Protein AF-A0A7J8M244-F1 (afdb_monomer)

pLDDT: mean 75.51, std 12.69, range [42.19, 90.25]

Structure (mmCIF, N/CA/C/O backbone):
data_AF-A0A7J8M244-F1
#
_entry.id   AF-A0A7J8M244-F1
#
loop_
_atom_site.group_PDB
_atom_site.id
_atom_site.type_symbol
_atom_site.label_atom_id
_atom_site.label_alt_id
_atom_site.label_comp_id
_atom_site.label_asym_id
_atom_site.label_entity_id
_atom_site.label_seq_id
_atom_site.pdbx_PDB_ins_code
_atom_site.Cartn_x
_atom_site.Cartn_y
_atom_site.Cartn_z
_atom_site.occupancy
_atom_site.B_iso_or_equiv
_atom_site.auth_seq_id
_atom_site.auth_comp_id
_atom_site.auth_asym_id
_atom_site.auth_atom_id
_atom_site.pdbx_PDB_model_num
ATOM 1 N N . MET A 1 1 ? 13.212 -5.262 -10.976 1.00 61.09 1 MET A N 1
ATOM 2 C CA . MET A 1 1 ? 12.251 -5.538 -12.062 1.00 61.09 1 MET A CA 1
ATOM 3 C C . MET A 1 1 ? 12.423 -6.961 -12.534 1.00 61.09 1 MET A C 1
ATOM 5 O O . MET A 1 1 ? 13.447 -7.561 -12.226 1.00 61.09 1 MET A O 1
ATOM 9 N N . LEU A 1 2 ? 11.424 -7.501 -13.237 1.00 69.06 2 LEU A N 1
ATOM 10 C CA . LEU A 1 2 ? 11.567 -8.793 -13.905 1.00 69.06 2 LEU A CA 1
ATOM 11 C C . LEU A 1 2 ? 12.737 -8.705 -14.902 1.00 69.06 2 LEU A C 1
ATOM 13 O O . LEU A 1 2 ? 12.791 -7.725 -15.641 1.00 69.06 2 LEU A O 1
ATOM 17 N N . PRO A 1 3 ? 13.665 -9.673 -14.912 1.00 75.88 3 PRO A N 1
ATOM 18 C CA . PRO A 1 3 ? 14.861 -9.639 -15.754 1.00 75.88 3 PRO A CA 1
ATOM 19 C C . PRO A 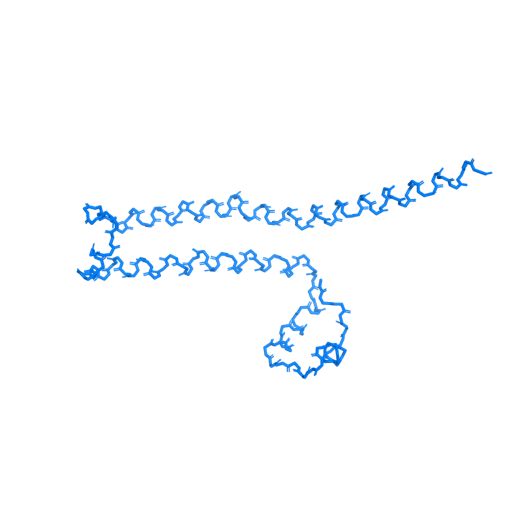1 3 ? 14.599 -10.096 -17.197 1.00 75.88 3 PRO A C 1
ATOM 21 O O . PRO A 1 3 ? 15.546 -10.410 -17.904 1.00 75.88 3 PRO A O 1
ATOM 24 N N . PHE A 1 4 ? 13.333 -10.193 -17.604 1.00 80.56 4 PHE A N 1
ATOM 25 C CA . PHE A 1 4 ? 12.928 -10.781 -18.877 1.00 80.56 4 PHE A CA 1
ATOM 26 C C . PHE A 1 4 ? 12.449 -9.686 -19.822 1.00 80.56 4 PHE A C 1
ATOM 28 O O . PHE A 1 4 ? 11.633 -8.847 -19.426 1.00 80.56 4 PHE A O 1
ATOM 35 N N . ASP A 1 5 ? 12.893 -9.745 -21.073 1.00 76.12 5 ASP A N 1
ATOM 36 C CA . ASP A 1 5 ? 12.500 -8.776 -22.102 1.00 76.12 5 ASP A CA 1
ATOM 37 C C . ASP A 1 5 ? 11.217 -9.206 -22.826 1.00 76.12 5 ASP A C 1
ATOM 39 O O . ASP A 1 5 ? 10.453 -8.373 -23.325 1.00 76.12 5 ASP A O 1
ATOM 43 N N . THR A 1 6 ? 10.938 -10.513 -22.855 1.00 84.88 6 THR A N 1
ATOM 44 C CA . THR A 1 6 ? 9.788 -11.079 -23.568 1.00 84.88 6 THR A CA 1
ATOM 45 C C . THR A 1 6 ? 8.915 -11.965 -22.681 1.00 84.88 6 THR A C 1
ATOM 47 O O . THR A 1 6 ? 9.350 -12.564 -21.698 1.00 84.88 6 THR A O 1
ATOM 50 N N . ILE A 1 7 ? 7.640 -12.065 -23.061 1.00 84.31 7 ILE A N 1
ATOM 51 C CA . ILE A 1 7 ? 6.658 -12.956 -22.421 1.00 84.31 7 ILE A CA 1
ATOM 52 C C . ILE A 1 7 ? 7.069 -14.424 -22.614 1.00 84.31 7 ILE A C 1
ATOM 54 O O . ILE A 1 7 ? 6.837 -15.246 -21.734 1.00 84.31 7 ILE A O 1
ATOM 58 N N . GLU A 1 8 ? 7.692 -14.748 -23.747 1.00 85.62 8 GLU A N 1
ATOM 59 C CA . GLU A 1 8 ? 8.150 -16.095 -24.103 1.00 85.62 8 GLU A CA 1
ATOM 60 C C . GLU A 1 8 ? 9.294 -16.556 -23.199 1.00 85.62 8 GLU A C 1
ATOM 62 O O . GLU A 1 8 ? 9.263 -17.670 -22.680 1.00 85.62 8 GLU A O 1
ATOM 67 N N . GLU A 1 9 ? 10.263 -15.678 -22.940 1.00 84.19 9 GLU A N 1
ATOM 68 C CA . GLU A 1 9 ? 11.351 -15.931 -21.998 1.00 84.19 9 GLU A CA 1
ATOM 69 C C . GLU A 1 9 ? 10.813 -16.132 -20.574 1.00 84.19 9 GLU A C 1
ATOM 71 O O . GLU A 1 9 ? 11.161 -17.105 -19.904 1.00 84.19 9 GLU A O 1
ATOM 76 N N . ALA A 1 10 ? 9.880 -15.276 -20.145 1.00 85.12 10 ALA A N 1
ATOM 77 C CA . ALA A 1 10 ? 9.228 -15.406 -18.845 1.00 85.12 10 ALA A CA 1
ATOM 78 C C . ALA A 1 10 ? 8.413 -16.712 -18.724 1.00 85.12 10 ALA A C 1
ATOM 80 O O . ALA A 1 10 ? 8.442 -17.365 -17.680 1.00 85.12 10 ALA A O 1
ATOM 81 N N . ALA A 1 11 ? 7.707 -17.124 -19.783 1.00 86.75 11 ALA A N 1
ATOM 82 C CA . ALA A 1 11 ? 6.951 -18.378 -19.820 1.00 86.75 11 ALA A CA 1
ATOM 83 C C . ALA A 1 11 ? 7.876 -19.604 -19.797 1.00 86.75 11 ALA A C 1
ATOM 85 O O . ALA A 1 11 ? 7.609 -20.575 -19.087 1.00 86.75 11 ALA A O 1
ATOM 86 N N . THR A 1 12 ? 8.990 -19.532 -20.528 1.00 87.62 12 THR A N 1
ATOM 87 C CA . THR A 1 12 ? 10.019 -20.579 -20.564 1.00 87.62 12 THR A CA 1
ATOM 88 C C . THR A 1 12 ? 10.662 -20.745 -19.191 1.00 87.62 12 THR A C 1
ATOM 90 O O . THR A 1 12 ? 10.788 -21.867 -18.706 1.00 87.62 12 THR A O 1
ATOM 93 N N . PHE A 1 13 ? 10.985 -19.637 -18.517 1.00 86.62 13 PHE A N 1
ATOM 94 C CA . PHE A 1 13 ? 11.520 -19.654 -17.156 1.00 86.62 13 PHE A CA 1
ATOM 95 C C . PHE A 1 13 ? 10.527 -20.226 -16.135 1.00 86.62 13 PHE A C 1
ATOM 97 O O . PHE A 1 13 ? 10.912 -20.993 -15.257 1.00 86.62 13 PHE A O 1
ATOM 104 N N . MET A 1 14 ? 9.238 -19.888 -16.248 1.00 84.75 14 MET A N 1
ATOM 105 C CA . MET A 1 14 ? 8.209 -20.422 -15.349 1.00 84.75 14 MET A CA 1
ATOM 106 C C . MET A 1 14 ? 7.803 -21.873 -15.655 1.00 84.75 14 MET A C 1
ATOM 108 O O . MET A 1 14 ? 7.048 -22.458 -14.878 1.00 84.75 14 MET A O 1
ATOM 112 N N . GLY A 1 15 ? 8.251 -22.454 -16.775 1.00 89.06 15 GLY A N 1
ATOM 113 C CA . GLY A 1 15 ? 7.860 -23.801 -17.213 1.00 89.06 15 GLY A CA 1
ATOM 114 C C . GLY A 1 15 ? 6.367 -23.943 -17.539 1.00 89.06 15 GLY A C 1
ATOM 115 O O . GLY A 1 15 ? 5.856 -25.056 -17.650 1.00 89.06 15 GLY A O 1
ATOM 116 N N . ARG A 1 16 ? 5.648 -22.820 -17.663 1.00 88.75 16 ARG A N 1
ATOM 117 C CA . ARG A 1 16 ? 4.215 -22.752 -17.970 1.00 88.75 16 ARG A CA 1
ATOM 118 C C . ARG A 1 16 ? 3.883 -21.456 -18.699 1.00 88.75 16 ARG A C 1
ATOM 120 O O . ARG A 1 16 ? 4.546 -20.438 -18.513 1.00 88.75 16 ARG A O 1
ATOM 127 N N . ASN A 1 17 ? 2.776 -21.464 -19.437 1.00 88.75 17 ASN A N 1
ATOM 128 C CA . ASN A 1 17 ? 2.224 -20.233 -19.996 1.00 88.75 17 ASN A CA 1
ATOM 129 C C . ASN A 1 17 ? 1.772 -19.274 -18.879 1.00 88.75 17 ASN A C 1
ATOM 131 O O . ASN A 1 17 ? 1.282 -19.694 -17.822 1.00 88.75 17 ASN A O 1
ATOM 135 N N . LEU A 1 18 ? 1.934 -17.972 -19.127 1.00 84.25 18 LEU A N 1
ATOM 136 C CA . LEU A 1 18 ? 1.461 -16.925 -18.226 1.00 84.25 18 LEU A CA 1
ATOM 137 C C . LEU A 1 18 ? -0.065 -16.838 -18.264 1.00 84.25 18 LEU A C 1
ATOM 139 O O . LEU A 1 18 ? -0.696 -16.926 -19.318 1.00 84.25 18 LEU A O 1
ATOM 143 N N . THR A 1 19 ? -0.664 -16.620 -17.100 1.00 90.25 19 THR A N 1
ATOM 144 C CA . THR A 1 19 ? -2.087 -16.305 -16.989 1.00 90.25 19 THR A CA 1
ATOM 145 C C . THR A 1 19 ? -2.371 -14.905 -17.545 1.00 90.25 19 THR A C 1
ATOM 147 O O . THR A 1 19 ? -1.471 -14.077 -17.735 1.00 90.25 19 THR A O 1
ATOM 150 N N . VAL A 1 20 ? -3.649 -14.608 -17.799 1.00 89.88 20 VAL A N 1
ATOM 151 C CA . VAL A 1 20 ? -4.078 -13.306 -18.338 1.00 89.88 20 VAL A CA 1
ATOM 152 C C . VAL A 1 20 ? -3.635 -12.152 -17.431 1.00 89.88 20 VAL A C 1
ATOM 154 O O . VAL A 1 20 ? -3.090 -11.162 -17.918 1.00 89.88 20 VAL A O 1
ATOM 157 N N . ALA A 1 21 ? -3.802 -12.296 -16.113 1.00 88.50 21 ALA A N 1
ATOM 158 C CA . ALA A 1 21 ? -3.402 -11.281 -15.140 1.00 88.50 21 ALA A CA 1
ATOM 159 C C . ALA A 1 21 ? -1.882 -11.048 -15.134 1.00 88.50 21 ALA A C 1
ATOM 161 O O . ALA A 1 21 ? -1.434 -9.902 -15.140 1.00 88.50 21 ALA A O 1
ATOM 162 N N . GLU A 1 22 ? -1.090 -12.120 -15.199 1.00 87.31 22 GLU A N 1
ATOM 163 C CA . GLU A 1 22 ? 0.374 -12.031 -15.242 1.00 87.31 22 GLU A CA 1
ATOM 164 C C . GLU A 1 22 ? 0.863 -11.371 -16.535 1.00 87.31 22 GLU A C 1
ATOM 166 O O . GLU A 1 22 ? 1.781 -10.558 -16.504 1.00 87.31 22 GLU A O 1
ATOM 171 N N . THR A 1 23 ? 0.210 -11.650 -17.666 1.00 88.69 23 THR A N 1
ATOM 172 C CA . THR A 1 23 ? 0.543 -11.028 -18.955 1.00 88.69 23 THR A CA 1
ATOM 173 C C . THR A 1 23 ? 0.231 -9.530 -18.958 1.00 88.69 23 THR A C 1
ATOM 175 O O . THR A 1 23 ? 1.015 -8.731 -19.478 1.00 88.69 23 THR A O 1
ATOM 178 N N . ILE A 1 24 ? -0.901 -9.125 -18.372 1.00 88.94 24 ILE A N 1
ATOM 179 C CA . ILE A 1 24 ? -1.261 -7.708 -18.212 1.00 88.94 24 ILE A CA 1
ATOM 180 C C . ILE A 1 24 ? -0.242 -7.010 -17.309 1.00 88.94 24 ILE A C 1
ATOM 182 O O . ILE A 1 24 ? 0.259 -5.941 -17.665 1.00 88.94 24 ILE A O 1
ATOM 186 N N . TRP A 1 25 ? 0.103 -7.632 -16.179 1.00 86.75 25 TRP A N 1
ATOM 187 C CA . TRP A 1 25 ? 1.114 -7.108 -15.268 1.00 86.75 25 TRP A CA 1
ATOM 188 C C . TRP A 1 25 ? 2.472 -6.962 -15.956 1.00 86.75 25 TRP A C 1
ATOM 190 O O . TRP A 1 25 ? 3.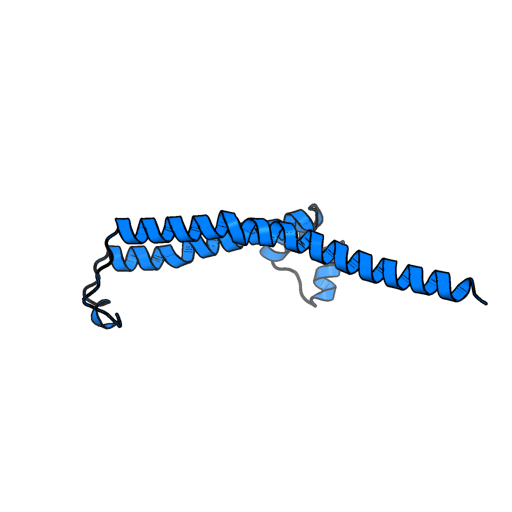054 -5.886 -15.887 1.00 86.75 25 TRP A O 1
ATOM 200 N N . PHE A 1 26 ? 2.925 -7.977 -16.700 1.00 86.38 26 PHE A N 1
ATOM 201 C CA . PHE A 1 26 ? 4.195 -7.955 -17.429 1.00 86.38 26 PHE A CA 1
ATOM 202 C C . PHE A 1 26 ? 4.260 -6.798 -18.432 1.00 86.38 26 PHE A C 1
ATOM 204 O O . PHE A 1 26 ? 5.203 -6.006 -18.423 1.00 86.38 26 PHE A O 1
ATOM 211 N N . LYS A 1 27 ? 3.215 -6.643 -19.259 1.00 86.81 27 LYS A N 1
ATOM 212 C CA . LYS A 1 27 ? 3.114 -5.551 -20.244 1.00 86.81 27 LYS A CA 1
ATOM 213 C C . LYS A 1 27 ? 3.112 -4.170 -19.589 1.00 86.81 27 LYS A C 1
ATOM 215 O O . LYS A 1 27 ? 3.636 -3.219 -20.171 1.00 86.81 27 LYS A O 1
ATOM 220 N N . TYR A 1 28 ? 2.516 -4.051 -18.404 1.00 86.75 28 TYR A N 1
ATOM 221 C CA . TYR A 1 28 ? 2.529 -2.820 -17.623 1.00 86.75 28 TYR A CA 1
ATOM 222 C C . TYR A 1 28 ? 3.913 -2.546 -17.019 1.00 86.75 28 TYR A C 1
ATOM 224 O O . TYR A 1 28 ? 4.454 -1.454 -17.196 1.00 86.75 28 TYR A O 1
ATOM 232 N N . SER A 1 29 ? 4.506 -3.538 -16.349 1.00 84.81 29 SER A N 1
ATOM 233 C CA . SER A 1 29 ? 5.780 -3.406 -15.642 1.00 84.81 29 SER A CA 1
ATOM 234 C C . SER A 1 29 ? 6.957 -3.157 -16.577 1.00 84.81 29 SER A C 1
ATOM 236 O O . SER A 1 29 ? 7.821 -2.356 -16.238 1.00 84.81 29 SER A O 1
ATOM 238 N N . ALA A 1 30 ? 6.965 -3.771 -17.765 1.00 81.69 30 ALA A N 1
ATOM 239 C CA . ALA A 1 30 ? 8.070 -3.681 -18.722 1.00 81.69 30 ALA A CA 1
ATOM 240 C C . ALA A 1 30 ? 8.324 -2.254 -19.245 1.00 81.69 30 ALA A C 1
ATOM 242 O O . ALA A 1 30 ? 9.419 -1.941 -19.692 1.00 81.69 30 ALA A O 1
ATOM 243 N N . LYS A 1 31 ? 7.321 -1.366 -19.190 1.00 80.19 31 LYS A N 1
ATOM 244 C CA . LYS A 1 31 ? 7.428 0.019 -19.686 1.00 80.19 31 LYS A CA 1
ATOM 245 C C . LYS A 1 31 ? 7.692 1.057 -18.595 1.00 80.19 31 LYS A C 1
ATOM 247 O O . LYS A 1 31 ? 7.740 2.251 -18.890 1.00 80.19 31 LYS A O 1
ATOM 252 N N . LYS A 1 32 ? 7.759 0.650 -17.329 1.00 82.81 32 LYS A N 1
ATOM 253 C CA . LYS A 1 32 ? 7.910 1.569 -16.192 1.00 82.81 32 LYS A CA 1
ATOM 254 C C . LYS A 1 32 ? 9.339 1.522 -15.663 1.00 82.81 32 LYS A C 1
ATOM 256 O O . LYS A 1 32 ? 10.114 0.661 -16.052 1.00 82.81 32 LYS A O 1
ATOM 261 N N . SER A 1 33 ? 9.695 2.461 -14.786 1.00 83.31 33 SER A N 1
ATOM 262 C CA . SER A 1 33 ? 10.952 2.405 -14.033 1.00 83.31 33 SER A CA 1
ATOM 263 C C . SER A 1 33 ? 10.774 1.600 -12.747 1.00 83.31 33 SER A C 1
ATOM 265 O O . SER A 1 33 ? 9.683 1.578 -12.166 1.00 83.31 33 SER A O 1
ATOM 267 N N . ASP A 1 34 ? 11.839 0.937 -12.294 1.00 80.44 34 ASP A N 1
ATOM 268 C CA . ASP A 1 34 ? 11.822 0.115 -11.075 1.00 80.44 34 ASP A CA 1
ATOM 269 C C . ASP A 1 34 ? 11.288 0.882 -9.865 1.00 80.44 34 ASP A C 1
ATOM 271 O O . ASP A 1 34 ? 10.502 0.360 -9.077 1.00 80.44 34 ASP A O 1
ATOM 275 N N . TYR A 1 35 ? 11.675 2.153 -9.762 1.00 79.88 35 TYR A N 1
ATOM 276 C CA . TYR A 1 35 ? 11.217 3.048 -8.710 1.00 79.88 35 TYR A CA 1
ATOM 277 C C . TYR A 1 35 ? 9.701 3.264 -8.759 1.00 79.88 35 TYR A C 1
ATOM 279 O O . TYR A 1 35 ? 9.035 3.251 -7.730 1.00 79.88 35 TYR A O 1
ATOM 287 N N . TYR A 1 36 ? 9.127 3.408 -9.957 1.00 82.06 36 TYR A N 1
ATOM 288 C CA . TYR A 1 36 ? 7.691 3.608 -10.110 1.00 82.06 36 TYR A CA 1
ATOM 289 C C . TYR A 1 36 ? 6.901 2.372 -9.671 1.00 82.06 36 TYR A C 1
ATOM 291 O O . TYR A 1 36 ? 5.919 2.510 -8.944 1.00 82.06 36 TYR A O 1
ATOM 299 N N . LEU A 1 37 ? 7.344 1.165 -10.048 1.00 84.12 37 LEU A N 1
ATOM 300 C CA . LEU A 1 37 ? 6.741 -0.082 -9.556 1.00 84.12 37 LEU A CA 1
ATOM 301 C C . LEU A 1 37 ? 6.909 -0.233 -8.047 1.00 84.12 37 LEU A C 1
ATOM 303 O O . LEU A 1 37 ? 5.968 -0.625 -7.365 1.00 84.12 37 LEU A O 1
ATOM 307 N N . TYR A 1 38 ? 8.073 0.124 -7.510 1.00 82.25 38 TYR A N 1
ATOM 308 C CA . TYR A 1 38 ? 8.295 0.099 -6.074 1.00 82.25 38 TYR A CA 1
ATOM 309 C C . TYR A 1 38 ? 7.313 1.025 -5.332 1.00 82.25 38 TYR A C 1
ATOM 311 O O . TYR A 1 38 ? 6.689 0.592 -4.363 1.00 82.25 38 TYR A O 1
ATOM 319 N N . CYS A 1 39 ? 7.061 2.233 -5.846 1.00 82.88 39 CYS A N 1
ATOM 320 C CA . CYS A 1 39 ? 6.060 3.150 -5.295 1.00 82.88 39 CYS A CA 1
ATOM 321 C C . CYS A 1 39 ? 4.623 2.596 -5.333 1.00 82.88 39 CYS A C 1
ATOM 323 O O . CYS A 1 39 ? 3.809 2.995 -4.501 1.00 82.88 39 CYS A O 1
ATOM 325 N N . HIS A 1 40 ? 4.289 1.649 -6.224 1.00 84.56 40 HIS A N 1
ATOM 326 C CA . HIS A 1 40 ? 2.963 1.007 -6.199 1.00 84.56 40 HIS A CA 1
ATOM 327 C C . HIS A 1 40 ? 2.726 0.235 -4.902 1.00 84.56 40 HIS A C 1
ATOM 329 O O . HIS A 1 40 ? 1.587 0.161 -4.448 1.00 84.56 40 HIS A O 1
ATOM 335 N N . ASN A 1 41 ? 3.780 -0.278 -4.256 1.00 83.88 41 ASN A N 1
ATOM 336 C CA . ASN A 1 41 ? 3.645 -0.939 -2.956 1.00 83.88 41 ASN A CA 1
ATOM 337 C C . ASN A 1 41 ? 3.061 -0.002 -1.896 1.00 83.88 41 ASN A C 1
ATOM 339 O O . ASN A 1 41 ? 2.302 -0.456 -1.047 1.00 83.88 41 ASN A O 1
ATOM 343 N N . ILE A 1 42 ? 3.341 1.304 -1.972 1.00 85.31 42 ILE A N 1
ATOM 344 C CA . ILE A 1 42 ? 2.766 2.298 -1.056 1.00 85.31 42 ILE A CA 1
ATOM 345 C C . ILE A 1 42 ? 1.248 2.375 -1.247 1.00 85.31 42 ILE A C 1
ATOM 347 O O . ILE A 1 42 ? 0.510 2.394 -0.265 1.00 85.31 42 ILE A O 1
ATOM 351 N N . LEU A 1 43 ? 0.776 2.361 -2.498 1.00 85.62 43 LEU A N 1
ATOM 352 C CA . LEU A 1 43 ? -0.655 2.358 -2.814 1.00 85.62 43 LEU A CA 1
ATOM 353 C C . LEU A 1 43 ? -1.333 1.064 -2.355 1.00 85.62 43 LEU A C 1
ATOM 355 O O . LEU A 1 43 ? -2.414 1.119 -1.774 1.00 85.62 43 LEU A O 1
ATOM 359 N N . PHE A 1 44 ? -0.696 -0.090 -2.566 1.00 87.12 44 PHE A N 1
ATOM 360 C CA . PHE A 1 44 ? -1.225 -1.370 -2.091 1.00 87.12 44 PHE A CA 1
ATOM 361 C C . PHE A 1 44 ? -1.305 -1.423 -0.566 1.00 87.12 44 PHE A C 1
ATOM 363 O O . PHE A 1 44 ? -2.337 -1.808 -0.023 1.00 87.12 44 PHE A O 1
ATOM 370 N N . LEU A 1 45 ? -0.255 -0.983 0.129 1.00 85.19 45 LEU A N 1
ATOM 371 C CA . LEU A 1 45 ? -0.253 -0.883 1.585 1.00 85.19 45 LEU A CA 1
ATOM 372 C C . LEU A 1 45 ? -1.358 0.061 2.065 1.00 85.19 45 LEU A C 1
ATOM 374 O O . LEU A 1 45 ? -2.145 -0.326 2.921 1.00 85.19 45 LEU A O 1
ATOM 378 N N . PHE A 1 46 ? -1.480 1.252 1.475 1.00 85.88 46 PHE A N 1
ATOM 379 C CA . PHE A 1 46 ? -2.543 2.207 1.798 1.00 85.88 46 PHE A CA 1
ATOM 380 C C . PHE A 1 46 ? -3.936 1.586 1.640 1.00 85.88 46 PHE A C 1
ATOM 382 O O . PHE A 1 46 ? -4.791 1.735 2.515 1.00 85.88 46 PHE A O 1
ATOM 389 N N . LEU A 1 47 ? -4.157 0.859 0.542 1.00 87.94 47 LEU A N 1
ATOM 390 C CA . LEU A 1 47 ? -5.418 0.181 0.271 1.00 87.94 47 LEU A CA 1
ATOM 391 C C . LEU A 1 47 ? -5.703 -0.891 1.327 1.00 87.94 47 LEU A C 1
ATOM 393 O O . LEU A 1 47 ? -6.794 -0.909 1.881 1.00 87.94 47 LEU A O 1
ATOM 397 N N . ILE A 1 48 ? -4.728 -1.736 1.666 1.00 87.19 48 ILE A N 1
ATOM 398 C CA . ILE A 1 48 ? -4.885 -2.775 2.694 1.00 87.19 48 ILE A CA 1
ATOM 399 C C . ILE A 1 48 ? -5.177 -2.143 4.060 1.00 87.19 48 ILE A C 1
ATOM 401 O O . ILE A 1 48 ? -6.137 -2.538 4.720 1.00 87.19 48 ILE A O 1
ATOM 405 N N . PHE A 1 49 ? -4.413 -1.124 4.461 1.00 83.12 49 PHE A N 1
ATOM 406 C CA . PHE A 1 49 ? -4.629 -0.406 5.720 1.00 83.12 49 PHE A CA 1
ATOM 407 C C . PHE A 1 49 ? -5.967 0.337 5.770 1.00 83.12 49 PHE A C 1
ATOM 409 O O . PHE A 1 49 ? -6.467 0.581 6.861 1.00 83.12 49 PHE A O 1
ATOM 416 N N . SER A 1 50 ? -6.570 0.655 4.623 1.00 84.19 50 SER A N 1
ATOM 417 C CA . SER A 1 50 ? -7.918 1.230 4.549 1.00 84.19 50 SER A CA 1
ATOM 418 C C . SER A 1 50 ? -9.011 0.155 4.532 1.00 84.19 50 SER A C 1
ATOM 420 O O . SER A 1 50 ? -10.050 0.321 5.162 1.00 84.19 50 SER A O 1
ATOM 422 N N . VAL A 1 51 ? -8.784 -0.967 3.840 1.00 87.06 51 VAL A N 1
ATOM 423 C CA . VAL A 1 51 ? -9.772 -2.042 3.653 1.00 87.06 51 VAL A CA 1
ATOM 424 C C . VAL A 1 51 ? -9.891 -2.943 4.874 1.00 87.06 51 VAL A C 1
ATOM 426 O O . VAL A 1 51 ? -11.000 -3.308 5.227 1.00 87.06 51 VAL A O 1
ATOM 429 N N . VAL A 1 52 ? -8.799 -3.286 5.556 1.00 84.75 52 VAL A N 1
ATOM 430 C CA . VAL A 1 52 ? -8.824 -4.146 6.755 1.00 84.75 52 VAL A CA 1
ATOM 431 C C . VAL A 1 52 ? -9.644 -3.568 7.925 1.00 84.75 52 VAL A C 1
ATOM 433 O O . VAL A 1 52 ? -10.391 -4.330 8.541 1.00 84.75 52 VAL A O 1
ATOM 436 N N . PRO A 1 53 ? -9.575 -2.264 8.261 1.00 80.62 53 PRO A N 1
ATOM 437 C CA . PRO A 1 53 ? -10.392 -1.707 9.340 1.00 80.62 53 PRO A CA 1
ATOM 438 C C . PRO A 1 53 ? -11.866 -1.515 8.960 1.00 80.62 53 PRO A C 1
ATOM 440 O O . PRO A 1 53 ? -12.703 -1.443 9.857 1.00 80.62 53 PRO A O 1
ATOM 443 N N . LEU A 1 54 ? -12.220 -1.465 7.668 1.00 82.31 54 LEU A N 1
ATOM 444 C CA . LEU A 1 54 ? -13.609 -1.271 7.232 1.00 82.31 54 LEU A CA 1
ATOM 445 C C . LEU A 1 54 ? -14.556 -2.373 7.752 1.00 82.31 54 LEU A C 1
ATOM 447 O O . LEU A 1 54 ? -15.553 -2.018 8.382 1.00 82.31 54 LEU A O 1
ATOM 451 N N . PRO A 1 55 ? -14.272 -3.683 7.588 1.00 82.06 55 PRO A N 1
ATOM 452 C CA . PRO A 1 55 ? -15.068 -4.758 8.175 1.00 82.06 55 PRO A CA 1
ATOM 453 C C . PRO A 1 55 ? -15.268 -4.622 9.684 1.00 82.06 55 PRO A C 1
ATOM 455 O O . PRO A 1 55 ? -16.368 -4.869 10.167 1.00 82.06 55 PRO A O 1
ATOM 458 N N . LEU A 1 56 ? -14.242 -4.190 10.428 1.00 76.50 56 LEU A N 1
ATOM 459 C CA . LEU A 1 56 ? -14.349 -3.989 11.877 1.00 76.50 56 LEU A CA 1
ATOM 460 C C . LEU A 1 56 ? -15.343 -2.872 12.214 1.00 76.50 56 LEU A C 1
ATOM 462 O O . LEU A 1 56 ? -16.188 -3.046 13.089 1.00 76.50 56 LEU A O 1
ATOM 466 N N . VAL A 1 57 ? -15.298 -1.761 11.474 1.00 78.00 57 VAL A N 1
ATOM 467 C CA . VAL A 1 57 ? -16.261 -0.661 11.628 1.00 78.00 57 VAL A CA 1
ATOM 468 C C . VAL A 1 57 ? -17.676 -1.110 11.257 1.00 78.00 57 VAL A C 1
ATOM 470 O O . VAL A 1 57 ? -18.621 -0.771 11.966 1.00 78.00 57 VAL A O 1
ATOM 473 N N . PHE A 1 58 ? -17.843 -1.905 10.192 1.00 80.06 58 PHE A N 1
ATOM 474 C CA . PHE A 1 58 ? -19.149 -2.459 9.816 1.00 80.06 58 PHE A CA 1
ATOM 475 C C . PHE A 1 58 ? -19.719 -3.382 10.899 1.00 80.06 58 PHE A C 1
ATOM 477 O O . PHE A 1 58 ? -20.892 -3.252 11.242 1.00 80.06 58 PHE A O 1
ATOM 484 N N . V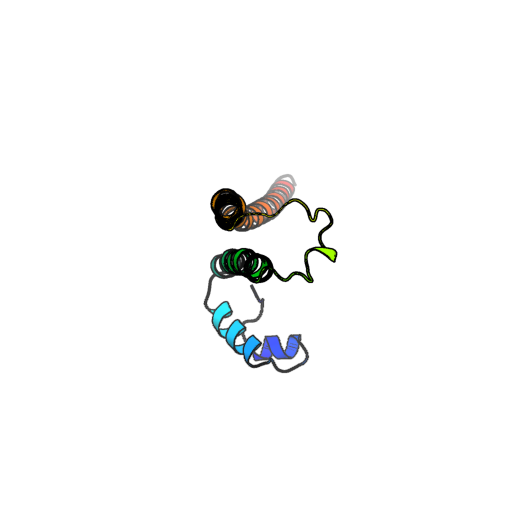AL A 1 59 ? -18.902 -4.268 11.477 1.00 77.56 59 VAL A N 1
ATOM 485 C CA . VAL A 1 59 ? -19.324 -5.166 12.566 1.00 77.56 59 VAL A CA 1
ATOM 486 C C . VAL A 1 59 ? -19.761 -4.376 13.802 1.00 77.56 59 VAL A C 1
ATOM 488 O O . VAL A 1 59 ? -20.810 -4.679 14.374 1.00 77.56 59 VAL A O 1
ATOM 491 N N . GLU A 1 60 ? -19.010 -3.338 14.186 1.00 75.50 60 GLU A N 1
ATOM 492 C CA . GLU A 1 60 ? -19.362 -2.484 15.328 1.00 75.50 60 GLU A CA 1
ATOM 493 C C . GLU A 1 60 ? -20.633 -1.657 15.047 1.00 75.50 60 GLU A C 1
ATOM 495 O O . GLU A 1 60 ? -21.518 -1.561 15.898 1.00 75.50 60 GLU A O 1
ATOM 500 N N . MET A 1 61 ? -20.784 -1.117 13.829 1.00 71.75 61 MET A N 1
ATOM 501 C CA . MET A 1 61 ? -21.969 -0.354 13.412 1.00 71.75 61 MET A CA 1
ATOM 502 C C . MET A 1 61 ? -23.238 -1.213 13.391 1.00 71.75 61 MET A C 1
ATOM 504 O O . MET A 1 61 ? -24.307 -0.735 13.769 1.00 71.75 61 MET A O 1
ATOM 508 N N . MET A 1 62 ? -23.131 -2.487 13.003 1.00 71.94 62 MET A N 1
ATOM 509 C CA . MET A 1 62 ? -24.260 -3.420 13.030 1.00 71.94 62 MET A CA 1
ATOM 510 C C . MET A 1 62 ? -24.712 -3.776 14.458 1.00 71.94 62 MET A C 1
ATOM 512 O O . MET A 1 62 ? -25.702 -4.495 14.585 1.00 71.94 62 MET A O 1
ATOM 516 N N . ARG A 1 63 ? -24.024 -3.290 15.517 1.00 63.28 63 ARG A N 1
ATOM 517 C CA . ARG A 1 63 ? -24.275 -3.597 16.944 1.00 63.28 63 ARG A CA 1
ATOM 518 C C . ARG A 1 63 ? -24.691 -5.050 17.120 1.00 63.28 63 ARG A C 1
ATOM 520 O O . ARG A 1 63 ? -25.722 -5.348 17.725 1.00 63.28 63 ARG A O 1
ATOM 527 N N . SER A 1 64 ? -23.933 -5.956 16.504 1.00 54.94 64 SER A N 1
ATOM 528 C CA . SER A 1 64 ? -24.290 -7.363 16.535 1.00 54.94 64 SER A CA 1
ATOM 529 C C . SER A 1 64 ? -24.167 -7.829 17.979 1.00 54.94 64 SER A C 1
ATOM 531 O O . SER A 1 64 ? -23.069 -8.063 18.477 1.00 54.94 64 SER A O 1
ATOM 533 N N . LEU A 1 65 ? -25.316 -7.975 18.642 1.00 54.06 65 LEU A N 1
ATOM 534 C CA . LEU A 1 65 ? -25.473 -8.531 19.989 1.00 54.06 65 LEU A CA 1
ATOM 535 C C . LEU A 1 65 ? -24.744 -9.885 20.146 1.00 54.06 65 LEU A C 1
ATOM 537 O O . LEU A 1 65 ? -24.470 -10.326 21.258 1.00 54.06 65 LEU A O 1
ATOM 541 N N . GLY A 1 66 ? -24.399 -10.547 19.033 1.00 57.66 66 GLY A N 1
ATOM 542 C CA . GLY A 1 66 ? -23.610 -11.775 18.991 1.00 57.66 66 GLY A CA 1
ATOM 543 C C . GLY A 1 66 ? -22.085 -11.606 18.984 1.00 57.66 66 GLY A C 1
ATOM 544 O O . GLY A 1 66 ? -21.402 -12.615 19.133 1.00 57.66 66 GLY A O 1
ATOM 545 N N . PHE A 1 67 ? -21.530 -10.401 18.821 1.00 61.62 67 PHE A N 1
ATOM 546 C CA . PHE A 1 67 ? -20.078 -10.155 18.864 1.00 61.62 67 PHE A CA 1
ATOM 547 C C . PHE A 1 67 ? -19.578 -9.655 20.220 1.00 61.62 67 PHE A C 1
ATOM 549 O O . PHE A 1 67 ? -18.409 -9.869 20.540 1.00 61.62 67 PHE A O 1
ATOM 556 N N . ASP A 1 68 ? -20.456 -9.105 21.063 1.00 62.62 68 ASP A N 1
ATOM 557 C CA . ASP A 1 68 ? -20.096 -8.712 22.432 1.00 62.62 68 ASP A CA 1
ATOM 558 C C . ASP A 1 68 ? -19.592 -9.904 23.261 1.00 62.62 68 ASP A C 1
ATOM 560 O O . ASP A 1 68 ? -18.685 -9.749 24.073 1.00 62.62 68 ASP A O 1
ATOM 564 N N . LYS A 1 69 ? -20.087 -11.124 22.995 1.00 66.75 69 LYS A N 1
ATOM 565 C CA . LYS A 1 69 ? -19.592 -12.359 23.637 1.00 66.75 69 LYS A CA 1
ATOM 566 C C . LYS A 1 69 ? -18.168 -12.762 23.234 1.00 66.75 69 LYS A C 1
ATOM 568 O O . LYS A 1 69 ? -17.551 -13.552 23.938 1.00 66.75 69 LYS A O 1
ATOM 573 N N . TYR A 1 70 ? -17.662 -12.263 22.105 1.00 68.31 70 TYR A N 1
ATOM 574 C CA . TYR A 1 70 ? -16.304 -12.542 21.623 1.00 68.31 70 TYR A CA 1
ATOM 575 C C . TYR A 1 70 ? -15.329 -11.396 21.931 1.00 68.31 70 TYR A C 1
ATOM 577 O O . TYR A 1 70 ? -14.125 -11.539 21.715 1.00 68.31 70 TYR A O 1
ATOM 585 N N . LYS A 1 71 ? -15.821 -10.264 22.455 1.00 68.38 71 LYS A N 1
ATOM 586 C CA . LYS A 1 71 ? -14.973 -9.176 22.943 1.00 68.38 71 LYS A CA 1
ATOM 587 C C . LYS A 1 71 ? -14.343 -9.571 24.277 1.00 68.38 71 LYS A C 1
ATOM 589 O O . LYS A 1 71 ? -15.034 -9.919 25.227 1.00 68.38 71 LYS A O 1
ATOM 594 N N . ILE A 1 72 ? -13.023 -9.416 24.378 1.00 73.69 72 ILE A N 1
ATOM 595 C CA . ILE A 1 72 ? -12.277 -9.586 25.638 1.00 73.69 72 ILE A CA 1
ATOM 596 C C . ILE A 1 72 ? -12.719 -8.535 26.683 1.00 73.69 72 ILE A C 1
ATOM 598 O O . ILE A 1 72 ? -12.647 -8.784 27.883 1.00 73.69 72 ILE A O 1
ATOM 602 N N . GLN A 1 73 ? -13.227 -7.374 26.241 1.00 65.81 73 GLN A N 1
ATOM 603 C CA . GLN A 1 73 ? -13.780 -6.321 27.104 1.00 65.81 73 GLN A CA 1
ATOM 604 C C . GLN A 1 73 ? -15.165 -5.850 26.613 1.00 65.81 73 GLN A C 1
ATOM 606 O O . GLN A 1 73 ? -15.265 -4.857 25.893 1.00 65.81 73 GLN A O 1
ATOM 611 N N . PRO A 1 74 ? -16.255 -6.523 27.017 1.00 64.19 74 PRO A N 1
ATOM 612 C CA . PRO A 1 74 ? -17.613 -6.228 26.542 1.00 64.19 74 PRO A CA 1
ATOM 613 C C . PRO A 1 74 ? -18.203 -4.910 27.077 1.00 64.19 74 PRO A C 1
ATOM 615 O O . PRO A 1 74 ? -19.194 -4.421 26.550 1.00 64.19 74 PRO A O 1
ATOM 618 N N . LYS A 1 75 ? -17.610 -4.308 28.119 1.00 62.66 75 LYS A N 1
ATOM 619 C CA . LYS A 1 75 ? -18.070 -3.030 28.703 1.00 62.66 75 LYS A CA 1
ATOM 620 C C . LYS A 1 75 ? -17.523 -1.781 28.008 1.00 62.66 75 LYS A C 1
ATOM 622 O O . LYS A 1 75 ? -17.941 -0.680 28.352 1.00 62.66 75 LYS A O 1
ATOM 627 N N . VAL A 1 76 ? -16.595 -1.933 27.065 1.00 66.00 76 VAL A N 1
ATOM 628 C CA . VAL A 1 76 ? -16.014 -0.809 26.325 1.00 66.00 76 VAL A CA 1
ATOM 629 C C . VAL A 1 76 ? -16.621 -0.801 24.925 1.00 66.00 76 VAL A C 1
ATOM 631 O O . VAL A 1 76 ? -16.196 -1.541 24.039 1.00 66.00 76 VAL A O 1
ATOM 634 N N . SER A 1 77 ? -17.656 0.016 24.734 1.00 67.69 77 SER A N 1
ATOM 635 C CA . SER A 1 77 ? -18.187 0.327 23.407 1.00 67.69 77 SER A CA 1
ATOM 636 C C . SER A 1 77 ? -17.430 1.524 22.845 1.00 67.69 77 SER A C 1
ATOM 638 O O . SER A 1 77 ? -17.469 2.598 23.446 1.00 67.69 77 SER A O 1
ATOM 640 N N . LEU A 1 78 ? -16.762 1.353 21.707 1.00 70.00 78 LEU A N 1
ATOM 641 C CA . LEU A 1 78 ? -16.150 2.470 20.994 1.00 70.00 78 LEU A CA 1
ATOM 642 C C . LEU A 1 78 ? -17.227 3.173 20.175 1.00 70.00 78 LEU A C 1
ATOM 644 O O . LEU A 1 78 ? -17.930 2.555 19.376 1.00 70.00 78 LEU A O 1
ATOM 648 N N . SER A 1 79 ? -17.364 4.477 20.365 1.00 78.62 79 SER A N 1
ATOM 649 C CA . SER A 1 79 ? -18.270 5.275 19.551 1.00 78.62 79 SER A CA 1
ATOM 650 C C . SER A 1 79 ? -17.711 5.449 18.128 1.00 78.62 79 SER A C 1
ATOM 652 O O . SER A 1 79 ? -16.497 5.474 17.906 1.00 78.62 79 SER A O 1
ATOM 654 N N . LEU A 1 80 ? -18.595 5.606 17.133 1.00 78.06 80 LEU A N 1
ATOM 655 C CA . LEU A 1 80 ? -18.211 5.922 15.746 1.00 78.06 80 LEU A CA 1
ATOM 656 C C . LEU A 1 80 ? -17.177 7.068 15.623 1.00 78.06 80 LEU A C 1
ATOM 658 O O . LEU A 1 80 ? -16.212 6.897 14.873 1.00 78.06 80 LEU A O 1
ATOM 662 N N . PRO A 1 81 ? -17.304 8.212 16.333 1.00 81.69 81 PRO A N 1
ATOM 663 C CA . PRO A 1 81 ? -16.303 9.277 16.254 1.00 81.69 81 PRO A CA 1
ATOM 664 C C . PRO A 1 81 ? -14.935 8.874 16.820 1.00 81.69 81 PRO A C 1
ATOM 666 O O . PRO A 1 81 ? -13.914 9.317 16.294 1.00 81.69 81 PRO A O 1
ATOM 669 N N . GLU A 1 82 ? -14.879 8.015 17.840 1.00 82.88 82 GLU A N 1
ATOM 670 C CA . GLU A 1 82 ? -13.613 7.493 18.371 1.00 82.88 82 GLU A CA 1
ATOM 671 C C . GLU A 1 82 ? -12.934 6.550 17.374 1.00 82.88 82 GLU A C 1
ATOM 673 O O . GLU A 1 82 ? -11.728 6.658 17.147 1.00 82.88 82 GLU A O 1
ATOM 678 N N . MET A 1 83 ? -13.706 5.689 16.702 1.00 82.38 83 MET A N 1
ATOM 679 C CA . MET A 1 83 ? -13.186 4.830 15.632 1.00 82.38 83 MET A CA 1
ATOM 680 C C . MET A 1 83 ? -12.676 5.645 14.440 1.00 82.38 83 MET A C 1
ATOM 682 O O . MET A 1 83 ? -11.597 5.366 13.918 1.00 82.38 83 MET A O 1
ATOM 686 N N . PHE A 1 84 ? -13.402 6.691 14.035 1.00 82.62 84 PHE A N 1
ATOM 687 C CA . PHE A 1 84 ? -12.966 7.569 12.949 1.00 82.62 84 PHE A CA 1
ATOM 688 C C . PHE A 1 84 ? -11.708 8.364 13.320 1.00 82.62 84 PHE A C 1
ATOM 690 O O . PHE A 1 84 ? -10.817 8.544 12.490 1.00 82.62 84 PHE A O 1
ATOM 697 N N . LYS A 1 85 ? -11.597 8.803 14.580 1.00 86.06 85 LYS A N 1
ATOM 698 C CA . LYS A 1 85 ? -10.381 9.436 15.101 1.00 86.06 85 LYS A CA 1
ATOM 699 C C . LYS A 1 85 ? -9.192 8.474 15.051 1.00 86.06 85 LYS A C 1
ATOM 701 O O . LYS A 1 85 ? -8.153 8.855 14.524 1.00 86.06 85 LYS A O 1
ATOM 706 N N . CYS A 1 86 ? -9.373 7.230 15.499 1.00 84.56 86 CYS A N 1
ATOM 707 C CA . CYS A 1 86 ? -8.352 6.183 15.423 1.00 84.56 86 CYS A CA 1
ATOM 708 C C . CYS A 1 86 ? -7.906 5.924 13.976 1.00 84.56 86 CYS A C 1
ATOM 710 O O . CYS A 1 86 ? -6.712 5.952 13.684 1.00 84.56 86 CYS A O 1
ATOM 712 N N . TYR A 1 87 ? -8.855 5.777 13.045 1.00 84.62 87 TYR A N 1
ATOM 713 C CA . TYR A 1 87 ? -8.551 5.654 11.619 1.00 84.62 87 TYR A CA 1
ATOM 714 C C . TYR A 1 87 ? -7.732 6.848 11.118 1.00 84.62 87 TYR A C 1
ATOM 716 O O . TYR A 1 87 ? -6.685 6.667 10.503 1.00 84.62 87 TYR A O 1
ATOM 724 N N . LYS A 1 88 ? -8.156 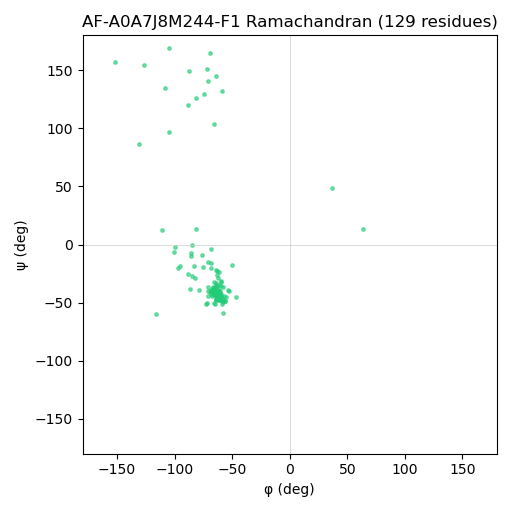8.079 11.429 1.00 84.75 88 LYS A N 1
ATOM 725 C CA . LYS A 1 88 ? -7.434 9.286 11.015 1.00 84.75 88 LYS A CA 1
ATOM 726 C C . LYS A 1 88 ? -6.010 9.323 11.574 1.00 84.75 88 LYS A C 1
ATOM 728 O O . LYS A 1 88 ? -5.095 9.714 10.853 1.00 84.75 88 LYS A O 1
ATOM 733 N N . ASP A 1 89 ? -5.817 8.915 12.824 1.00 87.31 89 ASP A N 1
ATOM 734 C CA . ASP A 1 89 ? -4.505 8.893 13.472 1.00 87.31 89 ASP A CA 1
ATOM 735 C C . ASP A 1 89 ? -3.581 7.830 12.846 1.00 87.31 89 ASP A C 1
ATOM 737 O O . ASP A 1 89 ? -2.415 8.121 12.563 1.00 87.31 89 ASP A O 1
ATOM 741 N N . VAL A 1 90 ? -4.107 6.644 12.516 1.00 85.44 90 VAL A N 1
ATOM 742 C CA . VAL A 1 90 ? -3.370 5.597 11.783 1.00 85.44 90 VAL A CA 1
ATOM 743 C C . VAL A 1 90 ? -3.004 6.064 10.376 1.00 85.44 90 VAL A C 1
ATOM 745 O O . VAL A 1 90 ? -1.844 5.961 9.979 1.00 85.44 90 VAL A O 1
ATOM 748 N N . MET A 1 91 ? -3.951 6.647 9.636 1.00 84.81 91 MET A N 1
ATOM 749 C CA . MET A 1 91 ? -3.688 7.177 8.294 1.00 84.81 91 MET A CA 1
ATOM 750 C C . MET A 1 91 ? -2.683 8.330 8.327 1.00 84.81 91 MET A C 1
ATOM 752 O O . MET A 1 91 ? -1.838 8.444 7.441 1.00 84.81 91 MET A O 1
ATOM 756 N N . ARG A 1 92 ? -2.707 9.155 9.379 1.00 87.75 92 ARG A N 1
ATOM 757 C CA . ARG A 1 92 ? -1.710 10.205 9.598 1.00 87.75 92 ARG A CA 1
ATOM 758 C C . ARG A 1 92 ? -0.318 9.619 9.824 1.00 87.75 92 ARG A C 1
ATOM 760 O O . ARG A 1 92 ? 0.624 10.091 9.195 1.00 87.75 92 ARG A O 1
ATOM 767 N N . MET A 1 93 ? -0.169 8.597 10.670 1.00 86.69 93 MET A N 1
ATOM 768 C CA . MET A 1 93 ? 1.118 7.905 10.829 1.00 86.69 93 MET A CA 1
ATOM 769 C C . MET A 1 93 ? 1.572 7.234 9.533 1.00 86.69 93 MET A C 1
ATOM 771 O O . MET A 1 93 ? 2.749 7.308 9.187 1.00 86.69 93 MET A O 1
ATOM 775 N N . PHE A 1 94 ? 0.652 6.633 8.781 1.00 85.38 94 PHE A N 1
ATOM 776 C CA . PHE A 1 94 ? 0.970 6.017 7.499 1.00 85.38 94 PHE A CA 1
ATOM 777 C C . PHE A 1 94 ? 1.553 7.041 6.516 1.00 85.38 94 PHE A C 1
ATOM 779 O O . PHE A 1 94 ? 2.607 6.808 5.932 1.00 85.38 94 PHE A O 1
ATOM 786 N N . VAL A 1 95 ? 0.925 8.210 6.383 1.00 84.19 95 VAL A N 1
ATOM 787 C CA . VAL A 1 95 ? 1.395 9.267 5.474 1.00 84.19 95 VAL A CA 1
ATOM 788 C C . VAL A 1 95 ? 2.677 9.941 5.973 1.00 84.19 95 VAL A C 1
ATOM 790 O O . VAL A 1 95 ? 3.525 10.276 5.156 1.00 84.19 95 VAL A O 1
ATOM 793 N N . LEU A 1 96 ? 2.842 10.144 7.283 1.00 85.81 96 LEU A N 1
ATOM 794 C CA . LEU A 1 96 ? 4.001 10.866 7.831 1.00 85.81 96 LEU A CA 1
ATOM 795 C C . LEU A 1 96 ? 5.238 9.992 8.046 1.00 85.81 96 LEU A C 1
ATOM 797 O O . LEU A 1 96 ? 6.348 10.513 8.036 1.00 85.81 96 LEU A O 1
ATOM 801 N N . VAL A 1 97 ? 5.059 8.691 8.264 1.00 84.31 97 VAL A N 1
ATOM 802 C CA . VAL A 1 97 ? 6.154 7.775 8.606 1.00 84.31 97 VAL A CA 1
ATOM 803 C C . VAL A 1 97 ? 6.325 6.728 7.519 1.00 84.31 97 VAL A C 1
ATOM 805 O O . VAL A 1 97 ? 7.380 6.657 6.898 1.00 84.31 97 VAL A O 1
ATOM 808 N N . VAL A 1 98 ? 5.282 5.940 7.248 1.00 81.81 98 VAL A N 1
ATOM 809 C CA . VAL A 1 98 ? 5.381 4.781 6.347 1.00 81.81 98 VAL A CA 1
ATOM 810 C C . VAL A 1 98 ? 5.620 5.219 4.901 1.00 81.81 98 VAL A C 1
ATOM 812 O O . VAL A 1 98 ? 6.472 4.646 4.230 1.00 81.81 98 VAL A O 1
ATOM 815 N N . GLY A 1 99 ? 4.929 6.259 4.430 1.00 81.62 99 GLY A N 1
ATOM 816 C CA . GLY A 1 99 ? 5.112 6.818 3.089 1.00 81.62 99 GLY A CA 1
ATOM 817 C C . GLY A 1 99 ? 6.550 7.290 2.836 1.00 81.62 99 GLY A C 1
ATOM 818 O O . GLY A 1 99 ? 7.194 6.764 1.928 1.00 81.62 99 GLY A O 1
ATOM 819 N N . PRO A 1 100 ? 7.091 8.228 3.638 1.00 82.56 100 PRO A N 1
ATOM 820 C CA . PRO A 1 100 ? 8.466 8.703 3.506 1.00 82.56 100 PRO A CA 1
ATOM 821 C C . PRO A 1 100 ? 9.496 7.594 3.685 1.00 82.56 100 PRO A C 1
ATOM 823 O O . PRO A 1 100 ? 10.435 7.514 2.899 1.00 8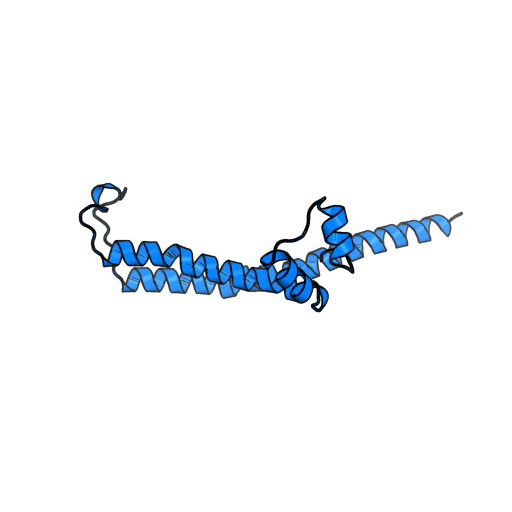2.56 100 PRO A O 1
ATOM 826 N N . LEU A 1 101 ? 9.298 6.707 4.666 1.00 81.81 101 LEU A N 1
ATOM 827 C CA . LEU A 1 101 ? 10.197 5.579 4.887 1.00 81.81 101 LEU A CA 1
ATOM 828 C C . LEU A 1 101 ? 10.273 4.692 3.644 1.00 81.81 101 LEU A C 1
ATOM 830 O O . LEU A 1 101 ? 11.372 4.359 3.212 1.00 81.81 101 LEU A O 1
ATOM 834 N N . GLN A 1 102 ? 9.136 4.353 3.031 1.00 78.12 102 GLN A N 1
ATOM 835 C CA . GLN A 1 102 ? 9.130 3.573 1.794 1.00 78.12 102 GLN A CA 1
ATOM 836 C C . GLN A 1 102 ? 9.801 4.354 0.655 1.00 78.12 102 GLN A C 1
ATOM 838 O O . GLN A 1 102 ? 10.713 3.830 0.029 1.00 78.12 102 GLN A O 1
ATOM 843 N N . LEU A 1 103 ? 9.467 5.630 0.435 1.00 79.69 103 LEU A N 1
ATOM 844 C CA . LEU A 1 103 ? 10.088 6.440 -0.628 1.00 79.69 103 LEU A CA 1
ATOM 845 C C . LEU A 1 103 ? 11.616 6.544 -0.513 1.00 79.69 103 LEU A C 1
ATOM 847 O O . LEU A 1 103 ? 12.297 6.539 -1.536 1.00 79.69 103 LEU A O 1
ATOM 851 N N . VAL A 1 104 ? 12.152 6.615 0.708 1.00 78.88 104 VAL A N 1
ATOM 852 C CA . VAL A 1 104 ? 13.601 6.675 0.965 1.00 78.88 104 VAL A CA 1
ATOM 853 C C . VAL A 1 104 ? 14.248 5.284 0.930 1.00 78.88 104 VAL A C 1
ATOM 855 O O . VAL A 1 104 ? 15.399 5.162 0.523 1.00 78.88 104 VAL A O 1
ATOM 858 N N . SER A 1 105 ? 13.522 4.213 1.259 1.00 76.81 105 SER A N 1
ATOM 859 C CA . SER A 1 105 ? 14.091 2.858 1.340 1.00 76.81 105 SER A CA 1
ATOM 860 C C . SER A 1 105 ? 14.670 2.365 0.010 1.00 76.81 105 SER A C 1
ATOM 862 O O . SER A 1 105 ? 15.777 1.831 -0.021 1.00 76.81 105 SER A O 1
ATOM 864 N N . TYR A 1 106 ? 13.970 2.571 -1.110 1.00 71.00 106 TYR A N 1
ATOM 865 C CA . TYR A 1 106 ? 14.466 2.132 -2.421 1.00 71.00 106 TYR A CA 1
ATOM 866 C C . TYR A 1 106 ? 15.744 2.856 -2.888 1.00 71.00 106 TYR A C 1
ATOM 868 O O . TYR A 1 106 ? 16.701 2.169 -3.262 1.00 71.00 106 TYR A O 1
ATOM 876 N N . PRO A 1 107 ? 15.825 4.204 -2.880 1.00 71.62 107 PRO A N 1
ATOM 877 C CA . PRO A 1 107 ? 17.066 4.889 -3.217 1.00 71.62 107 PRO A CA 1
ATOM 878 C C . PRO A 1 107 ? 18.183 4.571 -2.221 1.00 71.62 107 PRO A C 1
ATOM 880 O O . PRO A 1 107 ? 19.312 4.402 -2.665 1.00 71.62 107 PRO A O 1
ATOM 883 N N . SER A 1 108 ? 17.896 4.405 -0.925 1.00 68.00 108 SER A N 1
ATOM 884 C CA . SER A 1 108 ? 18.907 4.020 0.069 1.00 68.00 108 SER A CA 1
ATOM 885 C C . SER A 1 108 ? 19.525 2.654 -0.216 1.00 68.00 108 SER A C 1
ATOM 887 O O . SER A 1 108 ? 20.744 2.559 -0.268 1.00 68.00 108 SER A O 1
ATOM 889 N N . ILE A 1 109 ? 18.724 1.620 -0.499 1.00 66.62 109 ILE A N 1
ATOM 890 C CA . ILE A 1 109 ? 19.251 0.284 -0.834 1.00 66.62 109 ILE A CA 1
ATOM 891 C C . ILE A 1 109 ? 20.037 0.324 -2.149 1.00 66.62 109 ILE A C 1
ATOM 893 O O . ILE A 1 109 ? 21.085 -0.308 -2.275 1.00 66.62 109 ILE A O 1
ATOM 897 N N . LYS A 1 110 ? 19.559 1.086 -3.141 1.00 67.81 110 LYS A N 1
ATOM 898 C CA . LYS A 1 110 ? 20.257 1.217 -4.424 1.00 67.81 110 LYS A CA 1
ATOM 899 C C . LYS A 1 110 ? 21.589 1.952 -4.276 1.00 67.81 110 LYS A C 1
ATOM 901 O O . LYS A 1 110 ? 22.551 1.547 -4.923 1.00 67.81 110 LYS A O 1
ATOM 906 N N . LEU A 1 111 ? 21.646 2.991 -3.441 1.00 63.94 111 LEU A N 1
ATOM 907 C CA . LEU A 1 111 ? 22.857 3.753 -3.134 1.00 63.94 111 LEU A CA 1
ATOM 908 C C . LEU A 1 111 ? 23.831 2.949 -2.275 1.00 63.94 111 LEU A C 1
ATOM 910 O O . LEU A 1 111 ? 24.999 2.912 -2.618 1.00 63.94 111 LEU A O 1
ATOM 914 N N . GLU A 1 112 ? 23.373 2.245 -1.241 1.00 62.56 112 GLU A N 1
ATOM 915 C CA . GLU A 1 112 ? 24.219 1.386 -0.401 1.00 62.56 112 GLU A CA 1
ATOM 916 C C . GLU A 1 112 ? 24.797 0.211 -1.200 1.00 62.56 112 GLU A C 1
ATOM 918 O O . GLU A 1 112 ? 25.980 -0.113 -1.090 1.00 62.56 112 GLU A O 1
ATOM 923 N N . PHE A 1 113 ? 23.993 -0.411 -2.067 1.00 61.38 113 PHE A N 1
ATOM 924 C CA . PHE A 1 113 ? 24.487 -1.415 -3.005 1.00 61.38 113 PHE A CA 1
ATOM 925 C C . PHE A 1 113 ? 25.528 -0.814 -3.961 1.00 61.38 113 PHE A C 1
ATOM 927 O O . PHE A 1 113 ? 26.591 -1.401 -4.156 1.00 61.38 113 PHE A O 1
ATOM 934 N N . TRP A 1 114 ? 25.273 0.375 -4.519 1.00 57.06 114 TRP A N 1
ATOM 935 C CA . TRP A 1 114 ? 26.226 1.061 -5.397 1.00 57.06 114 TRP A CA 1
ATOM 936 C C . TRP A 1 114 ? 27.502 1.505 -4.673 1.00 57.06 114 TRP A C 1
ATOM 938 O O . TRP A 1 114 ? 28.584 1.367 -5.234 1.00 57.06 114 TRP A O 1
ATOM 948 N N . GLU A 1 115 ? 27.421 1.989 -3.437 1.00 60.53 115 GLU A N 1
ATOM 949 C CA . GLU A 1 115 ? 28.577 2.354 -2.617 1.00 60.53 115 GLU A CA 1
ATOM 950 C C . GLU A 1 115 ? 29.398 1.127 -2.235 1.00 60.53 115 GLU A C 1
ATOM 952 O O . GLU A 1 115 ? 30.625 1.181 -2.294 1.00 60.53 115 GLU A O 1
ATOM 957 N N . ASN A 1 116 ? 28.759 -0.002 -1.925 1.00 60.88 116 ASN A N 1
ATOM 958 C CA . ASN A 1 116 ? 29.456 -1.256 -1.661 1.00 60.88 116 ASN A CA 1
ATOM 959 C C . ASN A 1 116 ? 30.111 -1.835 -2.925 1.00 60.88 116 ASN A C 1
ATOM 961 O O . ASN A 1 116 ? 31.240 -2.323 -2.857 1.00 60.88 116 ASN A O 1
ATOM 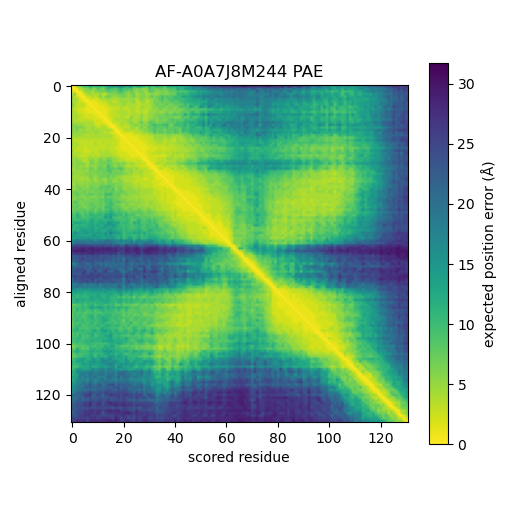965 N N . VAL A 1 117 ? 29.455 -1.750 -4.087 1.00 61.59 117 VAL A N 1
ATOM 966 C CA . VAL A 1 117 ? 30.002 -2.220 -5.372 1.00 61.59 117 VAL A CA 1
ATOM 967 C C . VAL A 1 117 ? 31.114 -1.294 -5.880 1.00 61.59 117 VAL A C 1
ATOM 969 O O . VAL A 1 117 ? 32.218 -1.777 -6.117 1.00 61.59 117 VAL A O 1
ATOM 972 N N . ILE A 1 118 ? 30.902 0.029 -5.961 1.00 60.56 118 ILE A N 1
ATOM 973 C CA . ILE A 1 118 ? 31.967 0.998 -6.288 1.00 60.56 118 ILE A CA 1
ATOM 974 C C . ILE A 1 118 ? 33.083 0.919 -5.246 1.00 60.56 118 ILE A C 1
ATOM 976 O O . ILE A 1 118 ? 34.253 0.976 -5.603 1.00 60.56 118 ILE A O 1
ATOM 980 N N . GLY A 1 119 ? 32.765 0.854 -3.954 1.00 57.97 119 GLY A N 1
ATOM 981 C CA . GLY A 1 119 ? 33.750 0.801 -2.873 1.00 57.97 119 GLY A CA 1
ATOM 982 C C . GLY A 1 119 ? 34.634 -0.441 -2.970 1.00 57.97 119 GLY A C 1
ATOM 983 O O . GLY A 1 119 ? 35.849 -0.347 -2.794 1.00 57.97 119 GLY A O 1
ATOM 984 N N . ARG A 1 120 ? 34.051 -1.588 -3.339 1.00 54.59 120 ARG A N 1
ATOM 985 C CA . ARG A 1 120 ? 34.784 -2.826 -3.627 1.00 54.59 120 ARG A CA 1
ATOM 986 C C . ARG A 1 120 ? 35.582 -2.737 -4.936 1.00 54.59 120 ARG A C 1
ATOM 988 O O . ARG A 1 120 ? 36.734 -3.157 -4.939 1.00 54.59 120 ARG A O 1
ATOM 995 N N . SER A 1 121 ? 35.044 -2.133 -5.998 1.00 53.22 121 SER A N 1
ATOM 996 C CA . SER A 1 121 ? 35.772 -1.904 -7.258 1.00 53.22 121 SER A CA 1
ATOM 99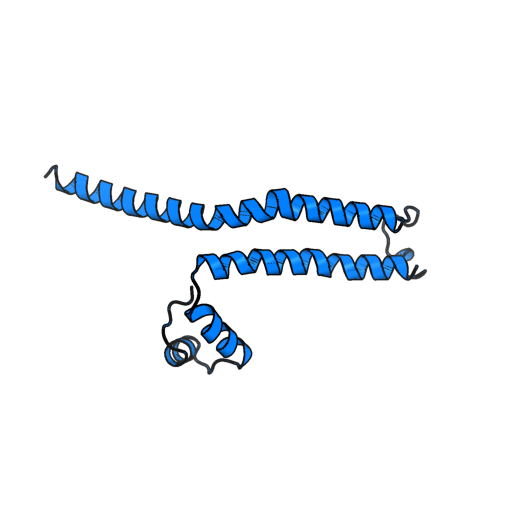7 C C . SER A 1 121 ? 36.925 -0.907 -7.112 1.00 53.22 121 SER A C 1
ATOM 999 O O . SER A 1 121 ? 38.008 -1.169 -7.619 1.00 53.22 121 SER A O 1
ATOM 1001 N N . ARG A 1 122 ? 36.755 0.192 -6.364 1.00 50.34 122 ARG A N 1
ATOM 1002 C CA . ARG A 1 122 ? 37.831 1.146 -6.044 1.00 50.34 122 ARG A CA 1
ATOM 1003 C C . ARG A 1 122 ? 38.925 0.487 -5.208 1.00 50.34 122 ARG A C 1
ATOM 1005 O O . ARG A 1 122 ? 40.091 0.663 -5.528 1.00 50.34 122 ARG A O 1
ATOM 1012 N N . LYS A 1 123 ? 38.580 -0.316 -4.191 1.00 54.56 123 LYS A N 1
ATOM 1013 C CA . LYS A 1 123 ? 39.578 -1.107 -3.442 1.00 54.56 123 LYS A CA 1
ATOM 1014 C C . LYS A 1 123 ? 40.343 -2.088 -4.331 1.00 54.56 123 LYS A C 1
ATOM 1016 O O . LYS A 1 123 ? 41.526 -2.290 -4.097 1.00 54.56 123 LYS A O 1
ATOM 1021 N N . PHE A 1 124 ? 39.688 -2.675 -5.333 1.00 47.62 124 PHE A N 1
ATOM 1022 C CA . PHE A 1 124 ? 40.367 -3.510 -6.320 1.00 47.62 124 PHE A CA 1
ATOM 1023 C C . PHE A 1 124 ? 41.354 -2.678 -7.146 1.00 47.62 124 PHE A C 1
ATOM 1025 O O . PHE A 1 124 ? 42.525 -3.021 -7.171 1.00 47.62 124 PHE A O 1
ATOM 1032 N N . VAL A 1 125 ? 40.932 -1.549 -7.726 1.00 50.31 125 VAL A N 1
ATOM 1033 C CA . VAL A 1 125 ? 41.805 -0.668 -8.532 1.00 50.31 125 VAL A CA 1
ATOM 1034 C C . VAL A 1 125 ? 43.040 -0.200 -7.744 1.00 50.31 125 VAL A C 1
ATOM 1036 O O . VAL A 1 125 ? 44.156 -0.424 -8.194 1.00 50.31 125 VAL A O 1
ATOM 1039 N N . TYR A 1 126 ? 42.881 0.300 -6.512 1.00 43.00 126 TYR A N 1
ATOM 1040 C CA . TYR A 1 126 ? 44.029 0.714 -5.682 1.00 43.00 126 TYR A CA 1
ATOM 1041 C C . TYR A 1 126 ? 44.928 -0.444 -5.208 1.00 43.00 126 TYR A C 1
ATOM 1043 O O . TYR A 1 126 ? 46.044 -0.201 -4.757 1.00 43.00 126 TYR A O 1
ATOM 1051 N N . SER A 1 127 ? 44.463 -1.697 -5.278 1.00 43.53 127 SER A N 1
ATOM 1052 C CA . SER A 1 127 ? 45.287 -2.875 -4.980 1.00 43.53 127 SER A CA 1
ATOM 1053 C C . SER A 1 127 ? 46.147 -3.316 -6.170 1.00 43.53 127 SER A C 1
ATOM 1055 O O . SER A 1 127 ? 47.097 -4.063 -5.955 1.00 43.53 127 SER A O 1
ATOM 1057 N N . TRP A 1 128 ? 45.821 -2.885 -7.394 1.00 43.62 128 TRP A N 1
ATOM 1058 C CA . TRP A 1 128 ? 46.605 -3.158 -8.605 1.00 43.62 128 TRP A CA 1
ATOM 1059 C C . TRP A 1 128 ? 47.587 -2.029 -8.950 1.00 43.62 128 TRP A C 1
ATOM 1061 O O . TRP A 1 128 ? 48.549 -2.290 -9.655 1.00 43.62 128 TRP A O 1
ATOM 1071 N N . ASP A 1 129 ? 47.402 -0.820 -8.407 1.00 45.09 129 ASP A N 1
ATOM 1072 C CA . ASP A 1 129 ? 48.330 0.316 -8.578 1.00 45.09 129 ASP A CA 1
ATOM 1073 C C . ASP A 1 129 ? 49.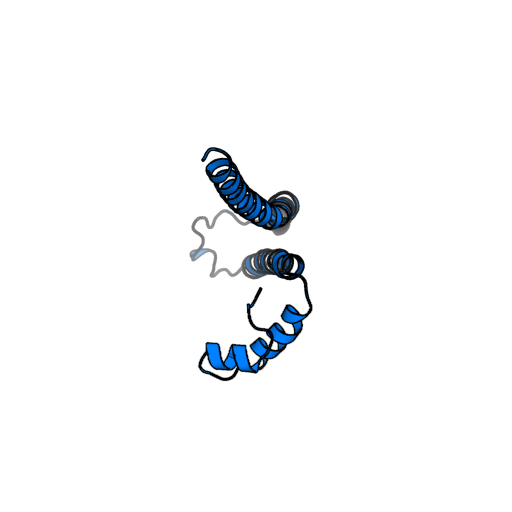513 0.319 -7.573 1.00 45.09 129 ASP A C 1
ATOM 1075 O O . ASP A 1 129 ? 50.347 1.223 -7.594 1.00 45.09 129 ASP A O 1
ATOM 1079 N N . MET A 1 130 ? 49.583 -0.662 -6.660 1.00 49.03 130 MET A N 1
ATOM 1080 C CA . MET A 1 130 ? 50.677 -0.841 -5.681 1.00 49.03 130 MET A CA 1
ATOM 1081 C C . MET A 1 130 ? 51.560 -2.079 -5.949 1.00 49.03 130 MET A C 1
ATOM 1083 O O . MET A 1 130 ? 52.358 -2.459 -5.089 1.00 49.03 130 MET A O 1
ATOM 1087 N N . LEU A 1 131 ? 51.428 -2.695 -7.128 1.00 42.19 131 LEU A N 1
ATOM 1088 C CA . LEU A 1 131 ? 52.320 -3.728 -7.673 1.00 42.19 131 LEU A CA 1
ATOM 1089 C C . LEU A 1 131 ? 52.968 -3.210 -8.959 1.00 42.19 131 LEU A C 1
ATOM 1091 O O . LEU A 1 131 ? 54.151 -3.551 -9.178 1.00 42.19 131 LEU A O 1
#

Secondary structure (DSS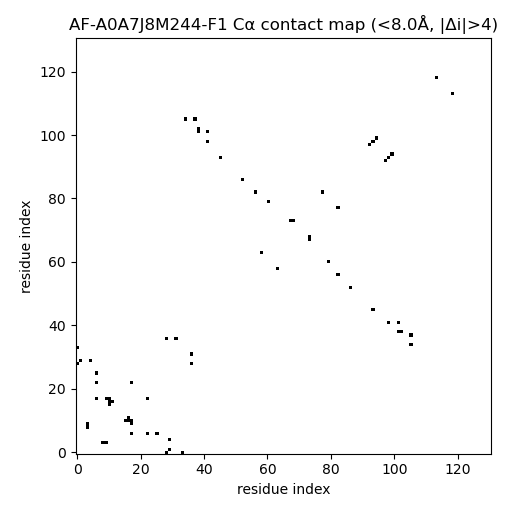P, 8-state):
--S-SSHHHHHHHHTSPPPHHHHHHHHHHTTS-HHHHHHHHHHHHHHHHHHTHHHHHHHHHTT-TTTGGG-S-TT-PPPHHHHHHHHHHHHHHIIIIIHHHHHHHHHHHHHHHHHHHHHHHHHHHHHHTT-

Sequence (131 aa):
MLPFDTIEEAATFMGRNLTVAETIWFKYSAKKSDYYLYCHNILFLFLIFSVVPLPLVFVEMMRSLGFDKYKIQPKVSLSLPEMFKCYKDVMRMFVLVVGPLQLVSYPSIKLEFWENVIGRSRKFVYSWDML

Organism: NCBI:txid34289

Solvent-accessible surface area (backbone atoms only — not comparable to full-atom values): 7735 Å² total; per-residue (Å²): 118,81,94,57,95,44,72,66,57,48,21,61,74,66,75,43,81,72,51,73,68,55,49,53,48,48,66,54,56,75,76,52,55,62,68,60,60,55,53,45,53,56,55,53,50,52,49,48,69,54,55,65,55,44,61,57,52,50,51,59,72,63,60,46,80,78,49,48,81,74,42,96,58,65,88,66,77,79,50,72,70,58,52,51,48,51,50,51,53,51,53,48,46,40,61,70,45,52,46,53,51,54,68,47,46,59,58,49,54,55,48,52,50,46,48,54,51,51,50,50,51,50,54,49,54,63,62,62,75,75,112

Radius of gyration: 24.25 Å; Cα contacts (8 Å, |Δi|>4): 35; chains: 1; bounding box: 78×35×53 Å

Mean predicted aligned error: 12.49 Å

Foldseek 3Di:
DPPDQDQVVVCVVVVHHDDPVRVVVCVVVNPDDPLVVLLVVLVVVLVCLVVVCPVVLVVLVVVPPVCLVVDPDSPDRDDPVNSVVVSVVVVVCSVPPVNVCSSVVVVVVVVVVVCVVVVVVVVVVVVVVVD